Protein AF-A0A257UJK0-F1 (afdb_monomer_lite)

Radius of gyration: 27.76 Å; chains: 1; bounding box: 132×53×50 Å

Foldseek 3Di:
DDDDDDDDPDDPDPDPPQDPLVVLLVQLVVLVVQLVVLVVQLVVLVVPADPPPGDPVSVVSNVVSVVSNVVSVVSSVVSLVVSQVCCLPRPLPDVSNVVSLVVQLVVLLVVLCVQVVVVHQLVVSQVSLVVSVVSCVSSVHDDDPSSVVSNVVSPDPPDPDPPPPPDPDPDPDDDD

Secondary structure (DSSP, 8-state):
----------PPPPPP----HHHHHHHHHHHHHHHHHHHHHHHHHHHHS-GGG--HHHHHHHHHHHHHHHHHHHHHHHHHHHHHHHHHHH-TTSHHHHHHHHHHHHHHHHHHHHHHHTT--HHHHHHHHHHHHHHHHHTT-PPPHHHHHHHHHHTSPPPPP---PPPPPP------

pLDDT: mean 83.78, std 17.1, range [38.19, 98.38]

Structure (mmCIF, N/CA/C/O backbone):
data_AF-A0A257UJK0-F1
#
_entry.id   AF-A0A257UJK0-F1
#
loop_
_atom_site.group_PDB
_atom_site.id
_atom_site.type_symbol
_atom_site.label_atom_id
_atom_site.label_alt_id
_atom_site.label_comp_id
_atom_site.label_asym_id
_atom_site.label_entity_id
_atom_site.label_seq_id
_atom_site.pdbx_PDB_ins_code
_atom_site.Cartn_x
_atom_site.Cartn_y
_atom_site.Cartn_z
_atom_site.occupancy
_atom_site.B_iso_or_equiv
_atom_site.auth_seq_id
_atom_site.auth_comp_id
_atom_site.auth_asym_id
_atom_site.auth_atom_id
_atom_site.pdbx_PDB_model_num
ATOM 1 N N . MET A 1 1 ? -60.371 42.154 16.009 1.00 38.19 1 MET A N 1
ATOM 2 C CA . MET A 1 1 ? -59.051 42.011 16.658 1.00 38.19 1 MET A CA 1
ATOM 3 C C . MET A 1 1 ? -58.408 40.748 16.117 1.00 38.19 1 MET A C 1
ATOM 5 O O . MET A 1 1 ? -58.952 39.675 16.333 1.00 38.19 1 MET A O 1
ATOM 9 N N . LEU A 1 2 ? -57.343 40.895 15.329 1.00 38.19 2 LEU A N 1
ATOM 10 C CA . LEU A 1 2 ? -56.602 39.801 14.705 1.00 38.19 2 LEU A CA 1
ATOM 11 C C . LEU A 1 2 ? -55.355 39.536 15.556 1.00 38.19 2 LEU A C 1
ATOM 13 O O . LEU A 1 2 ? -54.529 40.431 15.708 1.00 38.19 2 LEU A O 1
ATOM 17 N N . VAL A 1 3 ? -55.224 38.326 16.091 1.00 48.12 3 VAL A N 1
ATOM 18 C CA . VAL A 1 3 ? -53.952 37.798 16.592 1.00 48.12 3 VAL A CA 1
ATOM 19 C C . VAL A 1 3 ? -53.890 36.343 16.156 1.00 48.12 3 VAL A C 1
ATOM 21 O O . VAL A 1 3 ? -54.634 35.520 16.678 1.00 48.12 3 VAL A O 1
ATOM 24 N N . LEU A 1 4 ? -53.005 36.020 15.216 1.00 44.62 4 LEU A N 1
ATOM 25 C CA . LEU A 1 4 ? -52.431 34.682 15.146 1.00 44.62 4 LEU A CA 1
ATOM 26 C C . LEU A 1 4 ? -50.980 34.772 14.689 1.00 44.62 4 LEU A C 1
ATOM 28 O O . LEU A 1 4 ? -50.643 35.395 13.684 1.00 44.62 4 LEU A O 1
ATOM 32 N N . ALA A 1 5 ? -50.152 34.200 15.553 1.00 48.34 5 ALA A N 1
ATOM 33 C CA . ALA A 1 5 ? -48.711 34.236 15.571 1.00 48.34 5 ALA A CA 1
ATOM 34 C C . ALA A 1 5 ? -48.079 33.380 14.467 1.00 48.34 5 ALA A C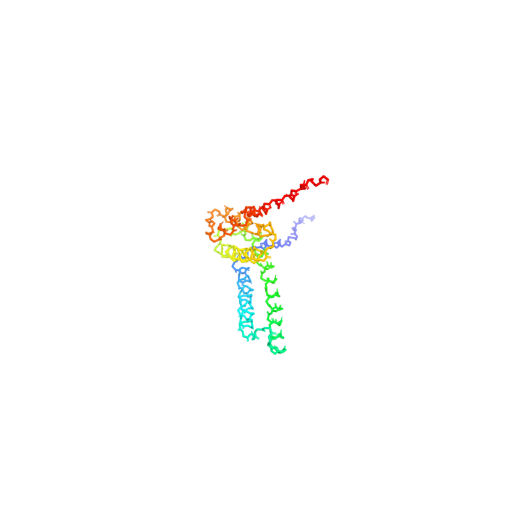 1
ATOM 36 O O . ALA A 1 5 ? -48.679 32.453 13.927 1.00 48.34 5 ALA A O 1
ATOM 37 N N . ALA A 1 6 ? -46.821 33.715 14.201 1.00 56.97 6 ALA A N 1
ATOM 38 C CA . ALA A 1 6 ? -45.865 33.002 13.376 1.00 56.97 6 ALA A CA 1
ATOM 39 C C . ALA A 1 6 ? -45.836 31.479 13.611 1.00 56.97 6 ALA A C 1
ATOM 41 O O . ALA A 1 6 ? -45.825 31.014 14.748 1.00 56.97 6 ALA A O 1
ATOM 42 N N . ALA A 1 7 ? -45.669 30.720 12.526 1.00 48.69 7 ALA A N 1
ATOM 43 C CA . ALA A 1 7 ? -44.978 29.437 12.558 1.00 48.69 7 ALA A CA 1
ATOM 44 C C . ALA A 1 7 ? -43.982 29.401 11.392 1.00 48.69 7 ALA A C 1
ATOM 46 O O . ALA A 1 7 ? -44.339 29.509 10.220 1.00 48.69 7 ALA A O 1
ATOM 47 N N . CYS A 1 8 ? -42.712 29.354 11.773 1.00 50.75 8 CYS A N 1
ATOM 48 C CA . CYS A 1 8 ? -41.532 29.485 10.942 1.00 50.75 8 CYS A CA 1
ATOM 49 C C . CYS A 1 8 ? -41.431 28.383 9.882 1.00 50.75 8 CYS A C 1
ATOM 51 O O . CYS A 1 8 ? -41.602 27.200 10.174 1.00 50.75 8 CYS A O 1
ATOM 53 N N . GLY A 1 9 ? -41.041 28.776 8.669 1.00 46.31 9 GLY A N 1
ATOM 54 C CA . GLY A 1 9 ? -40.544 27.864 7.648 1.00 46.31 9 GLY A CA 1
ATOM 55 C C . GLY A 1 9 ? -39.212 27.252 8.078 1.00 46.31 9 GLY A C 1
ATOM 56 O O . GLY A 1 9 ? -38.149 27.789 7.782 1.00 46.31 9 GLY A O 1
ATOM 57 N N . GLY A 1 10 ? -39.268 26.122 8.777 1.00 45.44 10 GLY A N 1
ATOM 58 C CA . GLY A 1 10 ? -38.120 25.244 8.951 1.00 45.44 10 GLY A CA 1
ATOM 59 C C . GLY A 1 10 ? -37.919 24.442 7.671 1.00 45.44 10 GLY A C 1
ATOM 60 O O . GLY A 1 10 ? -38.625 23.463 7.439 1.00 45.44 10 GLY A O 1
ATOM 61 N N . ARG A 1 11 ? -36.965 24.845 6.822 1.00 54.88 11 ARG A N 1
ATOM 62 C CA . ARG A 1 11 ? -36.395 23.893 5.861 1.00 54.88 11 ARG A CA 1
ATOM 63 C C . ARG A 1 11 ? -35.768 22.763 6.683 1.00 54.88 11 ARG A C 1
ATOM 65 O O . ARG A 1 11 ? -35.015 23.084 7.602 1.00 54.88 11 ARG A O 1
ATOM 72 N N . PRO A 1 12 ? -36.065 21.484 6.396 1.00 57.09 12 PRO A N 1
ATOM 73 C CA . PRO A 1 12 ? -35.389 20.389 7.070 1.00 57.09 12 PRO A CA 1
ATOM 74 C C . PRO A 1 12 ? -33.889 20.543 6.823 1.00 57.09 12 PRO A C 1
ATOM 76 O O . PRO A 1 12 ? -33.440 20.625 5.677 1.00 57.09 12 PRO A O 1
ATOM 79 N N . GLU A 1 13 ? -33.136 20.663 7.910 1.00 54.09 13 GLU A N 1
ATOM 80 C CA . GLU A 1 13 ? -31.682 20.639 7.882 1.00 54.09 13 GLU A CA 1
ATOM 81 C C . GLU A 1 13 ? -31.264 19.316 7.216 1.00 54.09 13 GLU A C 1
ATOM 83 O O . GLU A 1 13 ? -31.776 18.259 7.608 1.00 54.09 13 GLU A O 1
ATOM 88 N N . PRO A 1 14 ? -30.433 19.333 6.154 1.00 56.91 14 PRO A N 1
ATOM 89 C CA . PRO A 1 14 ? -30.007 18.096 5.522 1.00 56.91 14 PRO A CA 1
ATOM 90 C C . PRO A 1 14 ? -29.304 17.250 6.580 1.00 56.91 14 PRO A C 1
ATOM 92 O O . PRO A 1 14 ? -28.371 17.716 7.234 1.00 56.91 14 PRO A O 1
ATOM 95 N N . ALA A 1 15 ? -29.782 16.018 6.771 1.00 57.72 15 ALA A N 1
ATOM 96 C CA . ALA A 1 15 ? -29.177 15.093 7.715 1.00 57.72 15 ALA A CA 1
ATOM 97 C C . ALA A 1 15 ? -27.662 15.019 7.449 1.00 57.72 15 ALA A C 1
ATOM 99 O O . ALA A 1 15 ? -27.262 14.954 6.280 1.00 57.72 15 ALA A O 1
ATOM 100 N N . PRO A 1 16 ? -26.813 15.031 8.492 1.00 57.16 16 PRO A N 1
ATOM 101 C CA . PRO A 1 16 ? -25.375 14.940 8.299 1.00 57.16 16 PRO A CA 1
ATOM 102 C C . PRO A 1 16 ? -25.075 13.670 7.502 1.00 57.16 16 PRO A C 1
ATOM 104 O O . PRO A 1 16 ? -25.519 12.581 7.879 1.00 57.16 16 PRO A O 1
ATOM 107 N N . VAL A 1 17 ? -24.364 13.821 6.380 1.00 63.75 17 VAL A N 1
ATOM 108 C CA . VAL A 1 17 ? -23.955 12.701 5.525 1.00 63.75 17 VAL A CA 1
ATOM 109 C C . VAL A 1 17 ? -23.157 11.734 6.397 1.00 63.75 17 VAL A C 1
ATOM 111 O O . VAL A 1 17 ? -22.026 12.019 6.790 1.00 63.75 17 VAL A O 1
ATOM 114 N N . ARG A 1 18 ? -23.771 10.608 6.769 1.00 78.31 18 ARG A N 1
ATOM 115 C CA . ARG A 1 18 ? -23.092 9.551 7.518 1.00 78.31 18 ARG A CA 1
ATOM 116 C C . ARG A 1 18 ? -22.068 8.906 6.593 1.00 78.31 18 ARG A C 1
ATOM 118 O O . ARG A 1 18 ? -22.402 8.535 5.473 1.00 78.31 18 ARG A O 1
ATOM 125 N N . PHE A 1 19 ? -20.835 8.771 7.072 1.00 90.31 19 PHE A N 1
ATOM 126 C CA . PHE A 1 19 ? -19.794 8.029 6.371 1.00 90.31 19 PHE A CA 1
ATOM 127 C C . PHE A 1 19 ? -20.213 6.561 6.224 1.00 90.31 19 PHE A C 1
ATOM 129 O O . PHE A 1 19 ? -20.292 5.829 7.213 1.00 90.31 19 PHE A O 1
ATOM 136 N N . ASP A 1 20 ? -20.494 6.142 4.991 1.00 94.19 20 ASP A N 1
ATOM 137 C CA . ASP A 1 20 ? -20.772 4.749 4.657 1.00 94.19 20 ASP A CA 1
ATOM 138 C C . ASP A 1 20 ? -19.456 4.031 4.343 1.00 94.19 20 ASP A C 1
ATOM 140 O O . ASP A 1 20 ? -18.971 4.022 3.211 1.00 94.19 20 ASP A O 1
ATOM 144 N N . ALA A 1 21 ? -18.863 3.432 5.378 1.00 93.75 21 ALA A N 1
ATOM 145 C CA . ALA A 1 21 ? -17.587 2.733 5.265 1.00 93.75 21 ALA A CA 1
ATOM 146 C C . ALA A 1 21 ? -17.609 1.621 4.204 1.00 93.75 21 ALA A C 1
ATOM 148 O O . ALA A 1 21 ? -16.599 1.413 3.538 1.00 93.75 21 ALA A O 1
ATOM 149 N N . ALA A 1 22 ? -18.737 0.930 4.016 1.00 95.75 22 ALA A N 1
ATOM 150 C CA . ALA A 1 22 ? -18.834 -0.157 3.049 1.00 95.75 22 ALA A CA 1
ATOM 151 C C . ALA A 1 22 ? -18.866 0.384 1.613 1.00 95.75 22 ALA A C 1
ATOM 153 O O . ALA A 1 22 ? -18.104 -0.075 0.758 1.00 95.75 22 ALA A O 1
ATOM 154 N N . ALA A 1 23 ? -19.696 1.399 1.353 1.00 96.31 23 ALA A N 1
ATOM 155 C CA . ALA A 1 23 ? -19.784 2.018 0.032 1.00 96.31 23 ALA A CA 1
ATOM 156 C C . ALA A 1 23 ? -18.482 2.731 -0.368 1.00 96.31 23 ALA A C 1
ATOM 158 O O . ALA A 1 23 ? -18.051 2.642 -1.520 1.00 96.31 23 ALA A O 1
ATOM 159 N N . GLU A 1 24 ? -17.823 3.414 0.572 1.00 97.44 24 GLU A N 1
ATOM 160 C CA . GLU A 1 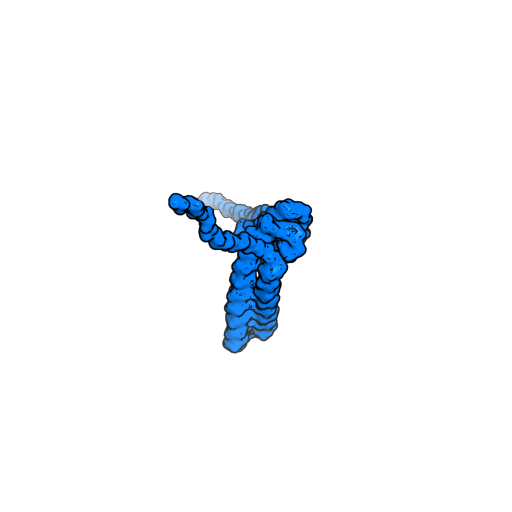24 ? -16.542 4.072 0.306 1.00 97.44 24 GLU A CA 1
ATOM 161 C C . GLU A 1 24 ? -15.407 3.055 0.120 1.00 97.44 24 GLU A C 1
ATOM 163 O O . GLU A 1 24 ? -14.587 3.206 -0.789 1.00 97.44 24 GLU A O 1
ATOM 168 N N . PHE A 1 25 ? -15.387 1.968 0.895 1.00 98.06 25 PHE A N 1
ATOM 169 C CA . PHE A 1 25 ? -14.389 0.914 0.722 1.00 98.06 25 PHE A CA 1
ATOM 170 C C . PHE A 1 25 ? -14.559 0.147 -0.591 1.00 98.06 25 PHE A C 1
ATOM 172 O O . PHE A 1 25 ? -13.566 -0.204 -1.222 1.00 98.06 25 PHE A O 1
ATOM 179 N N . ALA A 1 26 ? -15.787 -0.040 -1.083 1.00 98.31 26 ALA A N 1
ATOM 180 C CA . ALA A 1 26 ? -16.010 -0.634 -2.401 1.00 98.31 26 ALA A CA 1
ATOM 181 C C . ALA A 1 26 ? -15.293 0.150 -3.522 1.00 98.31 26 ALA A C 1
ATOM 183 O O . ALA A 1 26 ? -14.799 -0.447 -4.482 1.00 98.31 26 ALA A O 1
ATOM 184 N N . LYS A 1 27 ? -15.161 1.479 -3.384 1.00 98.06 27 LYS A N 1
ATOM 185 C CA . LYS A 1 27 ? -14.375 2.308 -4.315 1.00 98.06 27 LYS A CA 1
ATOM 186 C C . LYS A 1 27 ? -12.882 2.016 -4.197 1.00 98.06 27 LYS A C 1
ATOM 188 O O . LYS A 1 27 ? -12.229 1.896 -5.232 1.00 98.06 27 LYS A O 1
ATOM 193 N N . VAL A 1 28 ? -12.366 1.876 -2.970 1.00 98.38 28 VAL A N 1
ATOM 194 C CA . VAL A 1 28 ? -10.975 1.467 -2.698 1.00 98.38 28 VAL A CA 1
ATOM 195 C C . VAL A 1 28 ? -10.698 0.109 -3.338 1.00 98.38 28 VAL A C 1
ATOM 197 O O . VAL A 1 28 ? -9.788 -0.007 -4.150 1.00 98.38 28 VAL A O 1
ATOM 200 N N . ALA A 1 29 ? -11.531 -0.895 -3.062 1.00 98.19 29 ALA A N 1
ATOM 201 C CA . ALA A 1 29 ? -11.377 -2.238 -3.612 1.00 98.19 29 ALA A CA 1
ATOM 202 C C . ALA A 1 29 ? -11.380 -2.238 -5.152 1.00 98.19 29 ALA A C 1
ATOM 204 O O . ALA A 1 29 ? -10.544 -2.888 -5.782 1.00 98.19 29 ALA A O 1
ATOM 205 N N . ALA A 1 30 ? -12.273 -1.460 -5.773 1.00 98.25 30 ALA A N 1
ATOM 206 C CA . ALA A 1 30 ? -12.354 -1.363 -7.227 1.00 98.25 30 ALA A CA 1
ATOM 207 C C . ALA A 1 30 ? -11.105 -0.726 -7.859 1.00 98.25 30 ALA A C 1
ATOM 209 O O . ALA A 1 30 ? -10.633 -1.206 -8.893 1.00 98.25 30 ALA A O 1
ATOM 210 N N . VAL A 1 31 ? -10.559 0.350 -7.277 1.00 97.69 31 VAL A N 1
ATOM 211 C CA . VAL A 1 31 ? -9.319 0.950 -7.803 1.00 97.69 31 VAL A CA 1
ATOM 212 C C . VAL A 1 31 ? -8.099 0.085 -7.508 1.00 97.69 31 VAL A C 1
ATOM 214 O O . VAL A 1 31 ? -7.243 -0.042 -8.381 1.00 97.69 31 VAL A O 1
ATOM 217 N N . HIS A 1 32 ? -8.072 -0.589 -6.359 1.00 97.94 32 HIS A N 1
ATOM 218 C CA . HIS A 1 32 ? -6.985 -1.484 -5.987 1.00 97.94 32 HIS A CA 1
ATOM 219 C C . HIS A 1 32 ? -6.894 -2.688 -6.928 1.00 97.94 32 HIS A C 1
ATOM 221 O O . HIS A 1 32 ? -5.815 -3.038 -7.401 1.00 97.94 32 HIS A O 1
ATOM 227 N N . ALA A 1 33 ? -8.036 -3.272 -7.305 1.00 97.81 33 ALA A N 1
ATOM 228 C CA . ALA A 1 33 ? -8.085 -4.340 -8.301 1.00 97.81 33 ALA A CA 1
ATOM 229 C C . ALA A 1 33 ? -7.555 -3.887 -9.677 1.00 97.81 33 ALA A C 1
ATOM 231 O O . ALA A 1 33 ? -6.867 -4.642 -10.367 1.00 97.81 33 ALA A O 1
ATOM 232 N N . ARG A 1 34 ? -7.837 -2.638 -10.081 1.00 97.50 34 ARG A N 1
ATOM 233 C CA . ARG A 1 34 ? -7.296 -2.062 -11.327 1.00 97.50 34 ARG A CA 1
ATOM 234 C C . ARG A 1 34 ? -5.788 -1.857 -11.244 1.00 97.50 34 ARG A C 1
ATOM 236 O O . ARG A 1 34 ? -5.094 -2.188 -12.201 1.00 97.50 34 ARG A O 1
ATOM 243 N N . PHE A 1 35 ? -5.294 -1.356 -10.114 1.00 97.12 35 PHE A N 1
ATOM 244 C CA . PHE A 1 35 ? -3.864 -1.238 -9.845 1.00 97.12 35 PHE A CA 1
ATOM 245 C C . PHE A 1 35 ? -3.163 -2.601 -9.912 1.00 97.12 35 PHE A C 1
ATOM 247 O O . PHE A 1 35 ? -2.201 -2.744 -10.665 1.00 97.12 35 PHE A O 1
ATOM 254 N N . ALA A 1 36 ? -3.687 -3.621 -9.226 1.00 95.75 36 ALA A N 1
ATOM 255 C CA . ALA A 1 36 ? -3.137 -4.975 -9.270 1.00 95.75 36 ALA A CA 1
ATOM 256 C C . ALA A 1 36 ? -3.091 -5.525 -10.707 1.00 95.75 36 ALA A C 1
ATOM 258 O O . ALA A 1 36 ? -2.059 -6.018 -11.153 1.00 95.75 36 ALA A O 1
ATOM 259 N N . SER A 1 37 ? -4.168 -5.346 -11.482 1.00 97.19 37 SER A N 1
ATOM 260 C CA . SER A 1 37 ? -4.192 -5.758 -12.891 1.00 97.19 37 SER A CA 1
ATOM 261 C C . SER A 1 37 ? -3.151 -5.023 -13.743 1.00 97.19 37 SER A C 1
ATOM 263 O O . SER A 1 37 ? -2.525 -5.637 -14.609 1.00 97.19 37 SER A O 1
ATOM 265 N N . ALA A 1 38 ? -2.952 -3.721 -13.516 1.00 95.88 38 ALA A N 1
ATOM 266 C CA . ALA A 1 38 ? -1.953 -2.928 -14.228 1.00 95.88 38 ALA A CA 1
ATOM 267 C C . ALA A 1 38 ? -0.520 -3.355 -13.870 1.00 95.88 38 ALA A C 1
ATOM 269 O O . ALA A 1 38 ? 0.312 -3.483 -14.768 1.00 95.88 38 ALA A O 1
ATOM 270 N N . ARG A 1 39 ? -0.253 -3.663 -12.594 1.00 94.88 39 ARG A N 1
ATOM 271 C CA . ARG A 1 39 ? 1.024 -4.234 -12.141 1.00 94.88 39 ARG A CA 1
ATOM 272 C C . ARG A 1 39 ? 1.314 -5.558 -12.838 1.00 94.88 39 ARG A C 1
ATOM 274 O O . ARG A 1 39 ? 2.359 -5.691 -13.463 1.00 94.88 39 ARG A O 1
ATOM 281 N N . ASP A 1 40 ? 0.367 -6.491 -12.821 1.00 95.25 40 ASP A N 1
ATOM 282 C CA . ASP A 1 40 ? 0.559 -7.802 -13.446 1.00 95.25 40 ASP A CA 1
ATOM 283 C C . ASP A 1 40 ? 0.770 -7.681 -14.971 1.00 95.25 40 ASP A C 1
ATOM 285 O O . ASP A 1 40 ? 1.472 -8.484 -15.585 1.00 95.25 40 ASP A O 1
ATOM 289 N N . ARG A 1 41 ? 0.161 -6.676 -15.622 1.00 94.38 41 ARG A N 1
ATOM 290 C CA . ARG A 1 41 ? 0.415 -6.371 -17.043 1.00 94.38 41 ARG A CA 1
ATOM 291 C C . ARG A 1 41 ? 1.830 -5.851 -17.268 1.00 94.38 41 ARG A C 1
ATOM 293 O O . ARG A 1 41 ? 2.466 -6.298 -18.218 1.00 94.38 41 ARG A O 1
ATOM 300 N N . LEU A 1 42 ? 2.310 -4.947 -16.417 1.00 93.94 42 LEU A N 1
ATOM 301 C CA . LEU A 1 42 ? 3.673 -4.427 -16.494 1.00 93.94 42 LEU A CA 1
ATOM 302 C C . LEU A 1 42 ? 4.706 -5.535 -16.273 1.00 93.94 42 LEU A C 1
ATOM 304 O O . LEU A 1 42 ? 5.618 -5.671 -17.082 1.00 93.94 42 LEU A O 1
ATOM 308 N N . GLU A 1 43 ? 4.527 -6.367 -15.247 1.00 91.81 43 GLU A N 1
ATOM 309 C CA . GLU A 1 43 ? 5.409 -7.509 -14.972 1.00 91.81 43 GLU A CA 1
ATOM 310 C C . GLU A 1 43 ? 5.453 -8.480 -16.158 1.00 91.81 43 GLU A C 1
ATOM 312 O O . GLU A 1 43 ? 6.533 -8.877 -16.600 1.00 91.81 43 GLU A O 1
ATOM 317 N N . ARG A 1 44 ? 4.293 -8.805 -16.749 1.00 91.38 44 ARG A N 1
ATOM 318 C CA . ARG A 1 44 ? 4.242 -9.632 -17.963 1.00 91.38 44 ARG A CA 1
ATOM 319 C C . ARG A 1 44 ? 4.976 -8.978 -19.132 1.00 91.38 44 ARG A C 1
ATOM 321 O O . ARG A 1 44 ? 5.798 -9.647 -19.750 1.00 91.38 44 ARG A O 1
ATOM 328 N N . ALA A 1 45 ? 4.732 -7.696 -19.405 1.00 90.50 45 ALA A N 1
ATOM 329 C CA . ALA A 1 45 ? 5.407 -6.975 -20.484 1.00 90.50 45 ALA A CA 1
ATOM 330 C C . ALA A 1 45 ? 6.934 -6.955 -20.290 1.00 90.50 45 ALA A C 1
ATOM 332 O O . ALA A 1 45 ? 7.679 -7.198 -21.234 1.00 90.50 45 ALA A O 1
ATOM 333 N N . GLN A 1 46 ? 7.405 -6.742 -19.058 1.00 88.69 46 GLN A N 1
ATOM 334 C CA . GLN A 1 46 ? 8.830 -6.769 -18.718 1.00 88.69 46 GLN A CA 1
ATOM 335 C C . GLN A 1 46 ? 9.440 -8.168 -18.859 1.00 88.69 46 GLN A C 1
ATOM 337 O O . GLN A 1 46 ? 10.549 -8.293 -19.367 1.00 88.69 46 GLN A O 1
ATOM 342 N N . SER A 1 47 ? 8.720 -9.220 -18.455 1.00 87.12 47 SER A N 1
ATOM 343 C CA . SER A 1 47 ? 9.191 -10.609 -18.574 1.00 87.12 47 SER A CA 1
ATOM 344 C C . SER A 1 47 ? 9.270 -11.109 -20.021 1.00 87.12 47 SER A C 1
ATOM 346 O O . SER A 1 47 ? 10.060 -11.998 -20.325 1.00 87.12 47 SER A O 1
ATOM 348 N N . GLN A 1 48 ? 8.444 -10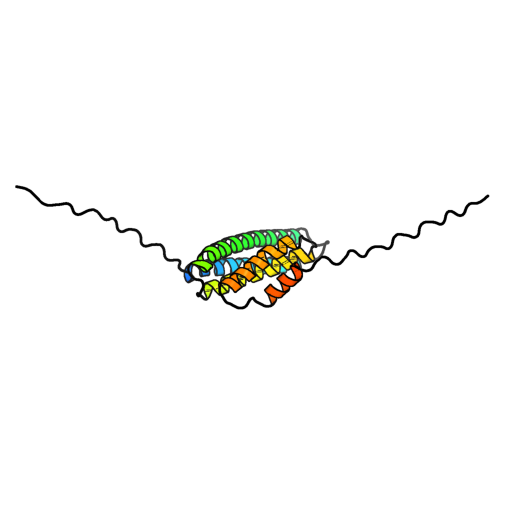.545 -20.907 1.00 84.94 48 GLN A N 1
ATOM 349 C CA . GLN A 1 48 ? 8.372 -10.917 -22.320 1.00 84.94 48 GLN A CA 1
ATOM 350 C C . GLN A 1 48 ? 9.327 -10.095 -23.192 1.00 84.94 48 GLN A C 1
ATOM 352 O O . GLN A 1 48 ? 9.608 -10.508 -24.313 1.00 84.94 48 GLN A O 1
ATOM 357 N N . ALA A 1 49 ? 9.847 -8.968 -22.693 1.00 79.06 49 ALA A N 1
ATOM 358 C CA . ALA A 1 49 ? 10.798 -8.135 -23.417 1.00 79.06 49 ALA A CA 1
ATOM 359 C C . ALA A 1 49 ? 12.181 -8.824 -23.484 1.00 79.06 49 ALA A C 1
ATOM 361 O O . ALA A 1 49 ? 12.816 -9.033 -22.444 1.00 79.06 49 ALA A O 1
ATOM 362 N N . PRO A 1 50 ? 12.691 -9.176 -24.680 1.00 63.53 50 PRO A N 1
ATOM 363 C CA . PRO A 1 50 ? 13.950 -9.900 -24.806 1.00 63.53 50 PRO A CA 1
ATOM 364 C C . PRO A 1 50 ? 15.150 -8.962 -24.608 1.00 63.53 50 PRO A C 1
ATOM 366 O O . PRO A 1 50 ? 15.730 -8.468 -25.568 1.00 63.53 50 PRO A O 1
ATOM 369 N N . GLY A 1 51 ? 15.547 -8.730 -23.352 1.00 63.47 51 GLY A N 1
ATOM 370 C CA . GLY A 1 51 ? 16.797 -8.053 -22.983 1.00 63.47 51 GLY A CA 1
ATOM 371 C C . GLY A 1 51 ? 17.047 -6.689 -23.664 1.00 63.47 51 GLY A C 1
ATOM 372 O O . GLY A 1 51 ? 16.149 -6.086 -24.248 1.00 63.47 51 GLY A O 1
ATOM 373 N N . PRO A 1 52 ? 18.285 -6.165 -23.617 1.00 57.28 52 PRO A N 1
ATOM 374 C CA . PRO A 1 52 ? 18.639 -4.885 -24.244 1.00 57.28 52 PRO A CA 1
ATOM 375 C C . PRO A 1 52 ? 18.671 -4.925 -25.788 1.00 57.28 52 PRO A C 1
ATOM 377 O O . PRO A 1 52 ? 18.968 -3.911 -26.413 1.00 57.28 52 PRO A O 1
ATOM 380 N N . SER A 1 53 ? 18.385 -6.076 -26.407 1.00 57.44 53 SER A N 1
ATOM 381 C CA . SER A 1 53 ? 18.410 -6.298 -27.864 1.00 57.44 53 SER A CA 1
ATOM 382 C C . SER A 1 53 ? 17.013 -6.410 -28.489 1.00 57.44 53 SER A C 1
ATOM 384 O O . SER A 1 53 ? 16.908 -6.725 -29.674 1.00 57.44 53 SER A O 1
ATOM 386 N N . GLY A 1 54 ? 15.952 -6.224 -27.696 1.00 60.81 54 GLY A N 1
ATOM 387 C CA . GLY A 1 54 ? 14.576 -6.453 -28.129 1.00 60.81 54 GLY A CA 1
ATOM 388 C C . GLY A 1 54 ? 14.082 -5.498 -29.210 1.00 60.81 54 GLY A C 1
ATOM 389 O O . GLY A 1 54 ? 14.665 -4.443 -29.471 1.00 60.81 54 GLY A O 1
ATOM 390 N N . SER A 1 55 ? 12.993 -5.892 -29.871 1.00 66.56 55 SER A N 1
ATOM 391 C CA . SER A 1 55 ? 12.435 -5.112 -30.970 1.00 66.56 55 SER A CA 1
ATOM 392 C C . SER A 1 55 ? 11.860 -3.779 -30.455 1.00 66.56 55 SER A C 1
ATOM 394 O O . SER A 1 55 ? 11.405 -3.694 -29.310 1.00 66.56 55 SER A O 1
ATOM 396 N N . PRO A 1 56 ? 11.803 -2.719 -31.284 1.00 66.69 56 PRO A N 1
ATOM 397 C CA . PRO A 1 56 ? 11.159 -1.459 -30.902 1.00 66.69 56 PRO A CA 1
ATOM 398 C C . PRO A 1 56 ? 9.695 -1.615 -30.444 1.00 66.69 56 PRO A C 1
ATOM 400 O O . PRO A 1 56 ? 9.211 -0.793 -29.663 1.00 66.69 56 PRO A O 1
ATOM 403 N N . GLY A 1 57 ? 9.002 -2.666 -30.908 1.00 70.69 57 GLY A N 1
ATOM 404 C CA . GLY A 1 57 ? 7.645 -3.013 -30.481 1.00 70.69 57 GLY A CA 1
ATOM 405 C C . GLY A 1 57 ? 7.576 -3.455 -29.017 1.00 70.69 57 GLY A C 1
ATOM 406 O O . GLY A 1 57 ? 6.692 -3.010 -28.288 1.00 70.69 57 GLY A O 1
ATOM 407 N N . ASP A 1 58 ? 8.562 -4.219 -28.547 1.00 78.06 58 ASP A N 1
ATOM 408 C CA . ASP A 1 58 ? 8.625 -4.694 -27.157 1.00 78.06 58 ASP A CA 1
ATOM 409 C C . ASP A 1 58 ? 8.850 -3.526 -26.185 1.00 78.06 58 ASP A C 1
ATOM 411 O O . ASP A 1 58 ? 8.195 -3.414 -25.147 1.00 78.06 58 ASP A O 1
ATOM 415 N N . ALA A 1 59 ? 9.709 -2.576 -26.568 1.00 82.75 59 ALA A N 1
ATOM 416 C CA . ALA A 1 59 ? 9.923 -1.348 -25.804 1.00 82.75 59 ALA A CA 1
ATOM 417 C C . ALA A 1 59 ? 8.667 -0.457 -25.754 1.00 82.75 59 ALA A C 1
ATOM 419 O O . ALA A 1 59 ? 8.422 0.214 -24.750 1.00 82.75 59 ALA A O 1
ATOM 420 N N . ALA A 1 60 ? 7.859 -0.429 -26.820 1.00 86.69 60 ALA A N 1
ATOM 421 C CA . ALA A 1 60 ? 6.598 0.310 -26.830 1.00 86.69 60 ALA A CA 1
ATOM 422 C C . ALA A 1 60 ? 5.567 -0.302 -25.868 1.00 86.69 60 ALA A C 1
ATOM 424 O O . ALA A 1 60 ? 4.977 0.442 -25.085 1.00 86.69 60 ALA A O 1
ATOM 425 N N . LEU A 1 61 ? 5.428 -1.632 -25.857 1.00 88.00 61 LEU A N 1
ATOM 426 C CA . LEU A 1 61 ? 4.521 -2.347 -24.952 1.00 88.00 61 LEU A CA 1
ATOM 427 C C . LEU A 1 61 ? 4.891 -2.149 -23.478 1.00 88.00 61 LEU A C 1
ATOM 429 O O . LEU A 1 61 ? 4.018 -1.884 -22.652 1.00 88.00 61 LEU A O 1
ATOM 433 N N . VAL A 1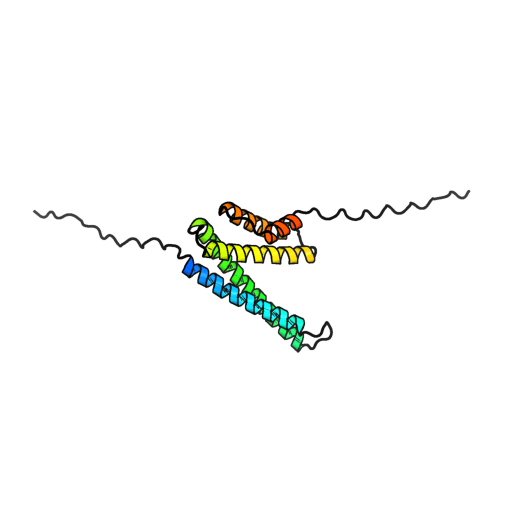 62 ? 6.184 -2.217 -23.138 1.00 90.94 62 VAL A N 1
ATOM 434 C CA . VAL A 1 62 ? 6.646 -1.959 -21.763 1.00 90.94 62 VAL A CA 1
ATOM 435 C C . VAL A 1 62 ? 6.340 -0.520 -21.341 1.00 90.94 62 VAL A C 1
ATOM 437 O O . VAL A 1 62 ? 5.876 -0.303 -20.223 1.00 90.94 62 VAL A O 1
ATOM 440 N N . ARG A 1 63 ? 6.548 0.468 -22.224 1.00 91.69 63 ARG A N 1
ATOM 441 C CA . ARG A 1 63 ? 6.228 1.877 -21.928 1.00 91.69 63 ARG A CA 1
ATOM 442 C C . ARG A 1 63 ? 4.733 2.106 -21.727 1.00 91.69 63 ARG A C 1
ATOM 444 O O . ARG A 1 63 ? 4.359 2.822 -20.804 1.00 91.69 63 ARG A O 1
ATOM 451 N N . GLU A 1 64 ? 3.887 1.506 -22.559 1.00 93.44 64 GLU A N 1
ATOM 452 C CA . GLU A 1 64 ? 2.432 1.610 -22.414 1.00 93.44 64 GLU A CA 1
ATOM 453 C C . GLU A 1 64 ? 1.958 0.974 -21.100 1.00 93.44 64 GLU A C 1
ATOM 455 O O . 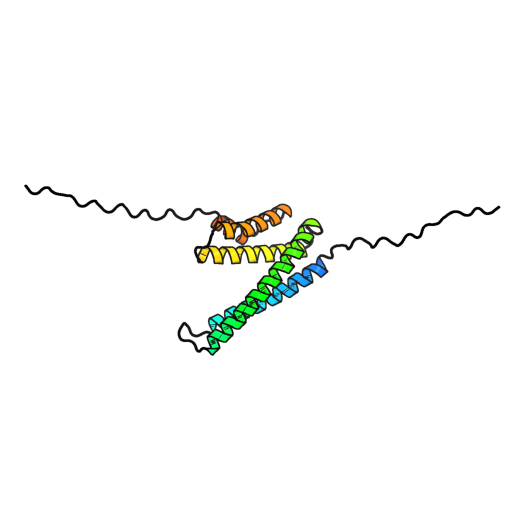GLU A 1 64 ? 1.205 1.590 -20.343 1.00 93.44 64 GLU A O 1
ATOM 460 N N . ALA A 1 65 ? 2.456 -0.225 -20.780 1.00 94.00 65 ALA A N 1
ATOM 461 C CA . ALA A 1 65 ? 2.137 -0.899 -19.527 1.00 94.00 65 ALA A CA 1
ATOM 462 C C . ALA A 1 65 ? 2.629 -0.107 -18.303 1.00 94.00 65 ALA A C 1
ATOM 464 O O . ALA A 1 65 ? 1.922 -0.047 -17.298 1.00 94.00 65 ALA A O 1
ATOM 465 N N . ALA A 1 66 ? 3.796 0.539 -18.396 1.00 94.19 66 ALA A N 1
ATOM 466 C CA . ALA A 1 66 ? 4.328 1.394 -17.337 1.00 94.19 66 ALA A CA 1
ATOM 467 C C . ALA A 1 66 ? 3.454 2.638 -17.121 1.00 94.19 66 ALA A C 1
ATOM 469 O O . ALA A 1 66 ? 3.072 2.925 -15.992 1.00 94.19 66 ALA A O 1
ATOM 470 N N . ALA A 1 67 ? 3.040 3.317 -18.194 1.00 95.31 67 ALA A N 1
ATOM 471 C CA . ALA A 1 67 ? 2.146 4.470 -18.091 1.00 95.31 67 ALA A CA 1
ATOM 472 C C . ALA A 1 67 ? 0.777 4.093 -17.491 1.00 95.31 67 ALA A C 1
ATOM 474 O O . ALA A 1 67 ? 0.230 4.822 -16.660 1.00 95.31 67 ALA A O 1
ATOM 475 N N . ALA A 1 68 ? 0.228 2.935 -17.876 1.00 96.38 68 ALA A N 1
ATOM 476 C CA . ALA A 1 68 ? -1.013 2.417 -17.306 1.00 96.38 68 ALA A CA 1
ATOM 477 C C . ALA A 1 68 ? -0.863 2.053 -15.818 1.00 96.38 68 ALA A C 1
ATOM 479 O O . ALA A 1 68 ? -1.771 2.320 -15.026 1.00 96.38 68 ALA A O 1
ATOM 480 N N . TYR A 1 69 ? 0.277 1.469 -15.438 1.00 96.25 69 TYR A N 1
ATOM 481 C CA . TYR A 1 69 ? 0.629 1.194 -14.048 1.00 96.25 69 TYR A CA 1
ATOM 482 C C . TYR A 1 69 ? 0.698 2.481 -13.222 1.00 96.25 69 TYR A C 1
ATOM 484 O O . TYR A 1 69 ? 0.013 2.569 -12.204 1.00 96.25 69 TYR A O 1
ATOM 492 N N . ASP A 1 70 ? 1.432 3.496 -13.683 1.00 95.12 70 ASP A N 1
ATOM 493 C CA . ASP A 1 70 ? 1.605 4.762 -12.960 1.00 95.12 70 ASP A CA 1
ATOM 494 C C . ASP A 1 70 ? 0.264 5.476 -12.742 1.00 95.12 70 ASP A C 1
ATOM 496 O O . ASP A 1 70 ? -0.045 5.927 -11.636 1.00 95.12 70 ASP A O 1
ATOM 500 N N . ALA A 1 71 ? -0.584 5.518 -13.775 1.00 97.06 71 ALA A N 1
ATOM 501 C CA . ALA A 1 71 ? -1.920 6.100 -13.679 1.00 97.06 71 ALA A CA 1
ATOM 502 C C . ALA A 1 71 ? -2.817 5.343 -12.682 1.00 97.06 71 ALA A C 1
ATOM 504 O O . ALA A 1 71 ? -3.537 5.961 -11.890 1.00 97.06 71 ALA A O 1
ATOM 505 N N . ALA A 1 72 ? -2.779 4.006 -12.701 1.00 96.75 72 ALA A N 1
ATOM 506 C CA . ALA A 1 72 ? -3.562 3.184 -11.786 1.00 96.75 72 ALA A CA 1
ATOM 507 C C . ALA A 1 72 ? -3.060 3.300 -10.339 1.00 96.75 72 ALA A C 1
ATOM 509 O O . ALA A 1 72 ? -3.877 3.430 -9.429 1.00 96.75 72 ALA A O 1
ATOM 510 N N . PHE A 1 73 ? -1.740 3.325 -10.137 1.00 95.00 73 PHE A N 1
ATOM 511 C CA . PHE A 1 73 ? -1.110 3.523 -8.835 1.00 95.00 73 PHE A CA 1
ATOM 512 C C . PHE A 1 73 ? -1.481 4.883 -8.238 1.00 95.00 73 PHE A C 1
ATOM 514 O O . PHE A 1 73 ? -1.984 4.944 -7.118 1.00 95.00 73 PHE A O 1
ATOM 521 N N . ALA A 1 74 ? -1.336 5.973 -8.998 1.00 95.38 74 ALA A N 1
ATOM 522 C CA . ALA A 1 74 ? -1.711 7.306 -8.529 1.00 95.38 74 ALA A CA 1
ATOM 523 C C . ALA A 1 74 ? -3.189 7.365 -8.106 1.00 95.38 74 ALA A C 1
ATOM 525 O O . ALA A 1 74 ? -3.531 7.937 -7.068 1.00 95.38 74 ALA A O 1
ATOM 526 N N . ARG A 1 75 ? -4.082 6.733 -8.882 1.00 97.56 75 ARG A N 1
ATOM 527 C CA . ARG A 1 75 ? -5.509 6.688 -8.551 1.00 97.56 75 ARG A CA 1
ATOM 528 C C . ARG A 1 75 ? -5.802 5.858 -7.301 1.00 97.56 75 ARG A C 1
ATOM 530 O O . ARG A 1 75 ? -6.618 6.297 -6.490 1.00 97.56 75 ARG A O 1
ATOM 537 N N . ASP A 1 76 ? -5.174 4.693 -7.163 1.00 97.19 76 ASP A N 1
ATOM 538 C CA . ASP A 1 76 ? -5.278 3.833 -5.981 1.00 97.19 76 ASP A CA 1
ATOM 539 C C . ASP A 1 76 ? -4.879 4.600 -4.715 1.00 97.19 76 ASP A C 1
ATOM 541 O O . ASP A 1 76 ? -5.685 4.710 -3.791 1.00 97.19 76 ASP A O 1
ATOM 545 N N . GLN A 1 77 ? -3.717 5.260 -4.726 1.00 95.19 77 GLN A N 1
ATOM 546 C CA . GLN A 1 77 ? -3.218 6.018 -3.577 1.00 95.19 77 GLN A CA 1
ATOM 547 C C . GLN A 1 77 ? -4.134 7.186 -3.189 1.00 95.19 77 GLN A C 1
ATOM 549 O O . GLN A 1 77 ? -4.415 7.378 -2.006 1.00 95.19 77 GLN A O 1
ATOM 554 N N . ILE A 1 78 ? -4.665 7.936 -4.164 1.00 97.31 78 ILE A N 1
ATOM 555 C CA . ILE A 1 78 ? -5.601 9.045 -3.901 1.00 97.31 78 ILE A CA 1
ATOM 556 C C . ILE A 1 78 ? -6.868 8.546 -3.196 1.00 97.31 78 ILE A C 1
ATOM 558 O O . ILE A 1 78 ? -7.312 9.139 -2.212 1.00 97.31 78 ILE A O 1
ATOM 562 N N . VAL A 1 79 ? -7.474 7.473 -3.708 1.00 97.94 79 VAL A N 1
ATOM 563 C CA . VAL A 1 79 ? -8.741 6.955 -3.171 1.00 97.94 79 VAL A CA 1
ATOM 564 C C . VAL A 1 79 ? -8.522 6.273 -1.823 1.00 97.94 79 VAL A C 1
ATOM 566 O O . VAL A 1 79 ? -9.318 6.480 -0.907 1.00 97.94 79 VAL A O 1
ATOM 569 N N . LEU A 1 80 ? -7.430 5.521 -1.671 1.00 97.94 80 LEU A N 1
ATOM 570 C CA . LEU A 1 80 ? -7.065 4.878 -0.414 1.00 97.94 80 LEU A CA 1
ATOM 571 C C . LEU A 1 80 ? -6.801 5.907 0.693 1.00 97.94 80 LEU A C 1
ATOM 573 O O . LEU A 1 80 ? -7.335 5.774 1.795 1.00 97.94 80 LEU A O 1
ATOM 577 N N . ALA A 1 81 ? -6.039 6.963 0.397 1.00 95.50 81 ALA A N 1
ATOM 578 C CA . ALA A 1 81 ? -5.775 8.039 1.350 1.00 95.50 81 ALA A CA 1
ATOM 579 C C . ALA A 1 81 ? -7.064 8.777 1.744 1.00 95.50 81 ALA A C 1
ATOM 581 O O . ALA A 1 81 ? -7.303 9.019 2.928 1.00 95.50 81 ALA A O 1
ATOM 582 N N . ALA A 1 82 ? -7.928 9.091 0.771 1.00 96.75 82 ALA A N 1
ATOM 583 C CA . ALA A 1 82 ? -9.216 9.731 1.035 1.00 96.75 82 ALA A CA 1
ATOM 584 C C . ALA A 1 82 ? -10.101 8.882 1.962 1.00 96.75 82 ALA A C 1
ATOM 586 O O . ALA A 1 82 ? -10.688 9.415 2.905 1.00 96.75 82 ALA A O 1
ATOM 587 N N . PHE A 1 83 ? -10.148 7.566 1.733 1.00 97.88 83 PHE A N 1
ATOM 588 C CA . PHE A 1 83 ? -10.865 6.637 2.598 1.00 97.88 83 PHE A CA 1
ATOM 589 C C . PHE A 1 83 ? -10.276 6.609 4.013 1.00 97.88 83 PHE A C 1
ATOM 591 O O . PHE A 1 83 ? -11.007 6.828 4.977 1.00 97.88 83 PHE A O 1
ATOM 598 N N . LEU A 1 84 ? -8.964 6.387 4.158 1.00 96.94 84 LEU A N 1
ATOM 599 C CA . LEU A 1 84 ? -8.319 6.246 5.469 1.00 96.94 84 LEU A CA 1
ATOM 600 C C . LEU A 1 84 ? -8.406 7.520 6.318 1.00 96.94 84 LEU A C 1
ATOM 602 O O . LEU A 1 84 ? -8.616 7.421 7.527 1.00 96.94 84 LEU A O 1
ATOM 606 N N . ASN A 1 85 ? -8.345 8.703 5.697 1.00 95.38 85 ASN A N 1
ATOM 607 C CA . ASN A 1 85 ? -8.529 9.984 6.387 1.00 95.38 85 ASN A CA 1
ATOM 608 C C . ASN A 1 85 ? -9.885 10.083 7.109 1.00 95.38 85 ASN A C 1
ATOM 610 O O . ASN A 1 85 ? -9.985 10.694 8.175 1.00 95.38 85 ASN A O 1
ATOM 614 N N . GLN A 1 86 ? -10.929 9.469 6.549 1.00 95.56 86 GLN A N 1
ATOM 615 C CA . GLN A 1 86 ? -12.261 9.436 7.153 1.00 95.56 86 GLN A CA 1
ATOM 616 C C . GLN A 1 86 ? -12.435 8.214 8.059 1.00 95.56 86 GLN A C 1
ATOM 618 O O . GLN A 1 86 ? -12.835 8.345 9.216 1.00 95.56 86 GLN A O 1
ATOM 623 N N . ALA A 1 87 ? -12.095 7.027 7.558 1.00 95.81 87 ALA A N 1
ATOM 624 C CA . ALA A 1 87 ? -12.376 5.745 8.191 1.00 95.81 87 ALA A CA 1
ATOM 625 C C . ALA A 1 87 ? -11.684 5.576 9.550 1.00 95.81 87 ALA A C 1
ATOM 627 O O . ALA A 1 87 ? -12.301 5.066 10.486 1.00 95.81 87 ALA A O 1
ATOM 628 N N . LEU A 1 88 ? -10.443 6.058 9.692 1.00 95.00 88 LEU A N 1
ATOM 629 C CA . LEU A 1 88 ? -9.702 5.986 10.958 1.00 95.00 88 LEU A CA 1
ATOM 630 C C . LEU A 1 88 ? -10.368 6.790 12.086 1.00 95.00 88 LEU A C 1
ATOM 632 O O . LEU A 1 88 ? -10.219 6.433 13.251 1.00 95.00 88 LEU A O 1
ATOM 636 N N . ASN A 1 89 ? -11.133 7.832 11.750 1.00 93.81 89 ASN A N 1
ATOM 637 C CA . ASN A 1 89 ? -11.816 8.688 12.721 1.00 93.81 89 ASN A CA 1
ATOM 638 C C . ASN A 1 89 ? -13.285 8.289 12.913 1.00 93.81 89 ASN A C 1
ATOM 640 O O . ASN A 1 89 ? -13.774 8.195 14.036 1.00 93.81 89 ASN A O 1
ATOM 644 N N . LEU A 1 90 ? -13.996 8.052 11.810 1.00 94.75 90 LEU A N 1
ATOM 645 C CA . LEU A 1 90 ? -15.450 7.879 11.800 1.00 94.75 90 LEU A CA 1
ATOM 646 C C . LEU A 1 90 ? -15.880 6.416 11.945 1.00 94.75 90 LEU A C 1
ATOM 648 O O . LEU A 1 90 ? -16.993 6.139 12.387 1.00 94.75 90 LEU A O 1
ATOM 652 N N . ALA A 1 91 ? -15.011 5.473 11.577 1.00 94.56 91 ALA A N 1
ATOM 653 C CA . ALA A 1 91 ? -15.326 4.050 11.535 1.00 94.56 91 ALA A CA 1
ATOM 654 C C . ALA A 1 91 ? -14.138 3.138 11.934 1.00 94.56 91 ALA A C 1
ATOM 656 O O . ALA A 1 91 ? -13.911 2.113 11.286 1.00 94.56 91 ALA A O 1
ATOM 657 N N . PRO A 1 92 ? -13.385 3.420 13.017 1.00 94.75 92 PRO A N 1
ATOM 658 C CA . PRO A 1 92 ? -12.124 2.724 13.321 1.00 94.75 92 PRO A CA 1
ATOM 659 C C . PRO A 1 92 ? -12.270 1.213 13.558 1.00 94.75 92 PRO A C 1
ATOM 661 O O . PRO A 1 92 ? -11.334 0.444 13.355 1.00 94.75 92 PRO A O 1
ATOM 664 N N . LYS A 1 93 ? -13.450 0.766 14.002 1.00 93.81 93 LYS A N 1
ATOM 665 C CA . LYS A 1 93 ? -13.723 -0.640 14.346 1.00 93.81 93 LYS A CA 1
ATOM 666 C C . LYS A 1 93 ? -14.295 -1.458 13.185 1.00 93.81 93 LYS A C 1
ATOM 668 O O . LYS A 1 93 ? -14.547 -2.648 13.357 1.00 93.81 93 LYS A O 1
ATOM 673 N N . ARG A 1 94 ? -14.543 -0.830 12.034 1.00 94.88 94 ARG A N 1
ATOM 674 C CA . ARG A 1 94 ? -15.090 -1.501 10.853 1.00 94.88 94 ARG A CA 1
ATOM 675 C C . ARG A 1 94 ? -14.032 -2.396 10.191 1.00 94.88 94 ARG A C 1
ATOM 677 O O . ARG A 1 94 ? -12.863 -2.000 10.154 1.00 94.88 94 ARG A O 1
ATOM 684 N N . PRO A 1 95 ? -14.406 -3.585 9.680 1.00 95.88 95 PRO A N 1
ATOM 685 C CA . PRO A 1 95 ? -13.469 -4.455 8.968 1.00 95.88 95 PRO A CA 1
ATOM 686 C C . PRO A 1 95 ? -12.854 -3.750 7.755 1.00 95.88 95 PRO A C 1
ATOM 688 O O . PRO A 1 95 ? -11.645 -3.830 7.562 1.00 95.88 95 PRO A O 1
ATOM 691 N N . GLU A 1 96 ? -13.641 -2.942 7.044 1.00 97.38 96 GLU A N 1
ATOM 692 C CA . GLU A 1 96 ? -13.200 -2.178 5.876 1.00 97.38 96 GLU A CA 1
ATOM 693 C C . GLU A 1 96 ? -12.024 -1.233 6.196 1.00 97.38 96 GLU A C 1
ATOM 695 O O . GLU A 1 96 ? -11.085 -1.093 5.414 1.00 97.38 96 GLU A O 1
ATOM 700 N N . THR A 1 97 ? -12.019 -0.628 7.389 1.00 96.69 97 THR A N 1
ATOM 701 C CA . THR A 1 97 ? -10.917 0.229 7.861 1.00 96.69 97 THR A CA 1
ATOM 702 C C . THR A 1 97 ? -9.626 -0.562 8.043 1.00 96.69 97 THR A C 1
ATOM 704 O O . THR A 1 97 ? -8.549 -0.089 7.680 1.00 96.69 97 THR A O 1
ATOM 707 N N . ARG A 1 98 ? -9.720 -1.781 8.587 1.00 96.12 98 ARG A N 1
ATOM 708 C CA . ARG A 1 98 ? -8.559 -2.662 8.783 1.00 96.12 98 ARG A CA 1
ATOM 709 C C . ARG A 1 98 ? -8.022 -3.182 7.457 1.00 96.12 98 ARG A C 1
ATOM 711 O O . ARG A 1 98 ? -6.808 -3.242 7.288 1.00 96.12 98 ARG A O 1
ATOM 718 N N . GLU A 1 99 ? -8.909 -3.529 6.531 1.00 97.31 99 GLU A N 1
ATOM 719 C CA . GLU A 1 99 ? -8.534 -3.977 5.191 1.00 97.31 99 GLU A CA 1
ATOM 720 C C . GLU A 1 99 ? -7.831 -2.861 4.414 1.00 97.31 99 GLU A C 1
ATOM 722 O O . GLU A 1 99 ? -6.725 -3.068 3.920 1.00 97.31 99 GLU A O 1
ATOM 727 N N . ALA A 1 100 ? -8.386 -1.646 4.393 1.00 97.56 100 ALA A N 1
ATOM 728 C CA . ALA A 1 100 ? -7.729 -0.499 3.766 1.00 97.56 100 ALA A CA 1
ATOM 729 C C . ALA A 1 100 ? -6.367 -0.187 4.406 1.00 97.56 100 ALA A C 1
ATOM 731 O O . ALA A 1 100 ? -5.395 0.096 3.706 1.00 97.56 100 ALA A O 1
ATOM 732 N N . LEU A 1 101 ? -6.261 -0.275 5.736 1.00 97.38 101 LEU A N 1
ATOM 733 C CA . LEU A 1 101 ? -4.989 -0.065 6.423 1.00 97.38 101 LEU A CA 1
ATOM 734 C C . LEU A 1 101 ? -3.952 -1.136 6.042 1.00 97.38 101 LEU A C 1
ATOM 736 O O . LEU A 1 101 ? -2.771 -0.818 5.896 1.00 97.38 101 LEU A O 1
ATOM 740 N N . ALA A 1 102 ? -4.383 -2.381 5.828 1.00 97.50 102 ALA A N 1
ATOM 741 C CA . ALA A 1 102 ? -3.508 -3.442 5.340 1.00 97.50 102 ALA A CA 1
ATOM 742 C C . ALA A 1 102 ? -2.991 -3.155 3.922 1.00 97.50 102 ALA A C 1
ATOM 744 O O . ALA A 1 102 ? -1.793 -3.323 3.689 1.00 97.50 102 ALA A O 1
ATOM 745 N N . LEU A 1 103 ? -3.848 -2.655 3.022 1.00 97.50 103 LEU A N 1
ATOM 746 C CA . LEU A 1 103 ? -3.445 -2.224 1.675 1.00 97.50 103 LEU A CA 1
ATOM 747 C C . LEU A 1 103 ? -2.411 -1.091 1.729 1.00 97.50 103 LEU A C 1
ATOM 749 O O . LEU A 1 103 ? -1.394 -1.137 1.037 1.00 97.50 103 LEU A O 1
ATOM 753 N N . TYR A 1 104 ? -2.632 -0.099 2.594 1.00 96.94 104 TYR A N 1
ATOM 754 C CA . TYR A 1 104 ? -1.695 1.010 2.782 1.00 96.94 104 TYR A CA 1
ATOM 755 C C . TYR A 1 104 ? -0.343 0.536 3.330 1.00 96.94 104 TYR A C 1
ATOM 757 O O . TYR A 1 104 ? 0.709 0.939 2.834 1.00 96.94 104 TYR A O 1
ATOM 765 N N . ALA A 1 105 ? -0.354 -0.361 4.318 1.00 97.25 105 ALA A N 1
ATOM 766 C CA . ALA A 1 105 ? 0.868 -0.946 4.858 1.00 97.25 105 ALA A CA 1
ATOM 767 C C . ALA A 1 105 ? 1.635 -1.764 3.810 1.00 97.25 105 ALA A C 1
ATOM 769 O O . ALA A 1 105 ? 2.863 -1.704 3.780 1.00 97.25 105 ALA A O 1
ATOM 770 N N . ASP A 1 106 ? 0.937 -2.494 2.939 1.00 95.81 106 ASP A N 1
ATOM 771 C CA . ASP A 1 106 ? 1.564 -3.211 1.827 1.00 95.81 106 ASP A CA 1
ATOM 772 C C . ASP A 1 106 ? 2.244 -2.272 0.834 1.00 95.81 106 ASP A C 1
ATOM 774 O O . ASP A 1 106 ? 3.399 -2.500 0.466 1.00 95.81 106 ASP A O 1
ATOM 778 N N . ALA A 1 107 ? 1.571 -1.182 0.460 1.00 92.81 107 ALA A N 1
ATOM 779 C CA . ALA A 1 107 ? 2.148 -0.158 -0.404 1.00 92.81 107 ALA A CA 1
ATOM 780 C C . ALA A 1 107 ? 3.388 0.492 0.236 1.00 92.81 107 ALA A C 1
ATOM 782 O O . ALA A 1 107 ? 4.418 0.641 -0.424 1.00 92.81 107 ALA A O 1
ATOM 783 N N . ALA A 1 108 ? 3.331 0.810 1.534 1.00 94.44 108 ALA A N 1
ATOM 784 C CA . ALA A 1 108 ? 4.457 1.381 2.269 1.00 94.44 108 ALA A CA 1
ATOM 785 C C . ALA A 1 108 ? 5.670 0.436 2.300 1.00 94.44 108 ALA A C 1
ATOM 787 O O . ALA A 1 108 ? 6.795 0.869 2.052 1.00 94.44 108 ALA A O 1
ATOM 788 N N . VAL A 1 109 ? 5.449 -0.860 2.552 1.00 95.62 109 VAL A N 1
ATOM 789 C CA . VAL A 1 109 ? 6.512 -1.880 2.547 1.00 95.62 109 VAL A CA 1
ATOM 790 C C . VAL A 1 109 ? 7.119 -2.045 1.155 1.00 95.62 109 VAL A C 1
ATOM 792 O O . VAL A 1 109 ? 8.343 -2.093 1.029 1.00 95.62 109 VAL A O 1
ATOM 795 N N . ALA A 1 110 ? 6.295 -2.111 0.107 1.00 91.25 110 ALA A N 1
ATOM 796 C CA . ALA A 1 110 ? 6.779 -2.232 -1.266 1.00 91.25 110 ALA A CA 1
ATOM 797 C C . ALA A 1 110 ? 7.613 -1.011 -1.689 1.00 91.25 110 ALA A C 1
ATOM 799 O O . ALA A 1 110 ? 8.710 -1.171 -2.225 1.00 91.25 110 ALA A O 1
ATOM 800 N N . ASN A 1 111 ? 7.135 0.200 -1.386 1.00 89.25 111 ASN A N 1
ATOM 801 C CA . ASN A 1 111 ? 7.856 1.437 -1.677 1.00 89.25 111 ASN A CA 1
ATOM 802 C C . ASN A 1 111 ? 9.183 1.522 -0.909 1.00 89.25 111 ASN A C 1
ATOM 804 O O . ASN A 1 111 ? 10.208 1.892 -1.476 1.00 89.25 111 ASN A O 1
ATOM 808 N N . ALA A 1 112 ? 9.185 1.134 0.368 1.00 91.38 112 ALA A N 1
ATOM 809 C CA . ALA A 1 112 ? 10.398 1.124 1.173 1.00 91.38 112 ALA A CA 1
ATOM 810 C C . ALA A 1 112 ? 11.464 0.184 0.600 1.00 91.38 112 ALA A C 1
ATOM 812 O O . ALA A 1 112 ? 12.614 0.592 0.466 1.00 91.38 112 ALA A O 1
ATOM 813 N N . ARG A 1 113 ? 11.084 -1.037 0.199 1.00 90.56 113 ARG A N 1
ATOM 814 C CA . ARG A 1 113 ? 12.003 -1.982 -0.459 1.00 90.56 113 ARG A CA 1
ATOM 815 C C . ARG A 1 113 ? 12.594 -1.390 -1.729 1.00 90.56 113 ARG A C 1
ATOM 817 O O . ARG A 1 113 ? 13.806 -1.354 -1.877 1.00 90.56 113 ARG A O 1
ATOM 824 N N . PHE A 1 114 ? 11.744 -0.838 -2.593 1.00 86.75 114 PHE A N 1
ATOM 825 C CA . PHE A 1 114 ? 12.189 -0.208 -3.832 1.00 86.75 114 PHE A CA 1
ATOM 826 C C . PHE A 1 114 ? 13.210 0.915 -3.597 1.00 86.75 114 PHE A C 1
ATOM 828 O O . PHE A 1 114 ? 14.213 0.999 -4.309 1.00 86.75 114 PHE A O 1
ATOM 835 N N . LEU A 1 115 ? 12.968 1.773 -2.601 1.00 86.75 115 LEU A N 1
ATOM 836 C CA . LEU A 1 115 ? 13.883 2.856 -2.249 1.00 86.75 115 LEU A CA 1
ATOM 837 C C . LEU A 1 115 ? 15.202 2.319 -1.686 1.00 86.75 115 LEU A C 1
ATOM 839 O O . LEU A 1 115 ? 16.261 2.765 -2.118 1.00 86.75 115 LEU A O 1
ATOM 843 N N . LEU A 1 116 ? 15.156 1.353 -0.769 1.00 86.06 116 LEU A N 1
ATOM 844 C CA . LEU A 1 116 ? 16.357 0.786 -0.150 1.00 86.06 116 LEU A CA 1
ATOM 845 C C . LEU A 1 116 ? 17.217 0.010 -1.162 1.00 86.06 116 LEU A C 1
ATOM 847 O O . LEU A 1 116 ? 18.429 0.214 -1.204 1.00 86.06 116 LEU A O 1
ATOM 851 N N . ASP A 1 117 ? 16.601 -0.787 -2.038 1.00 86.00 117 ASP A N 1
ATOM 852 C CA . ASP A 1 117 ? 17.299 -1.585 -3.057 1.00 86.00 117 ASP A CA 1
ATOM 853 C C . ASP A 1 117 ? 18.029 -0.714 -4.091 1.00 86.00 117 ASP A C 1
ATOM 855 O O . ASP A 1 117 ? 19.052 -1.114 -4.650 1.00 86.00 117 ASP A O 1
ATOM 859 N N . ARG A 1 118 ? 17.522 0.497 -4.354 1.00 83.56 118 ARG A N 1
ATOM 860 C CA . ARG A 1 118 ? 18.117 1.446 -5.310 1.00 83.56 118 ARG A CA 1
ATOM 861 C C . ARG A 1 118 ? 19.055 2.468 -4.670 1.00 83.56 118 ARG A C 1
ATOM 863 O O . ARG A 1 118 ? 19.484 3.395 -5.353 1.00 83.56 118 ARG A O 1
ATOM 870 N N . GLY A 1 119 ? 19.377 2.315 -3.384 1.00 75.44 119 GLY A N 1
ATOM 871 C CA . GLY A 1 119 ? 20.212 3.273 -2.655 1.00 75.44 119 GLY A CA 1
ATOM 872 C C . GLY A 1 119 ? 19.551 4.646 -2.483 1.00 75.44 119 GLY A C 1
ATOM 873 O O . GLY A 1 119 ? 20.243 5.660 -2.395 1.00 75.44 119 GLY A O 1
ATOM 874 N N . GLY A 1 120 ? 18.218 4.687 -2.484 1.00 75.44 120 GLY A N 1
ATOM 875 C CA . GLY A 1 120 ? 17.423 5.875 -2.201 1.00 75.44 120 GLY A CA 1
ATOM 876 C C . GLY A 1 120 ? 17.500 6.299 -0.733 1.00 75.44 120 GLY A C 1
ATOM 877 O O . GLY A 1 120 ? 18.082 5.624 0.117 1.00 75.44 120 GLY A O 1
ATOM 878 N N . ASP A 1 121 ? 16.898 7.447 -0.423 1.00 79.19 121 ASP A N 1
ATOM 879 C CA . ASP A 1 121 ? 16.905 7.990 0.934 1.00 79.19 121 ASP A CA 1
ATOM 880 C C . ASP A 1 121 ? 16.059 7.117 1.879 1.00 79.19 121 ASP A C 1
ATOM 882 O O . ASP A 1 121 ? 14.828 7.083 1.801 1.00 79.19 121 ASP A O 1
ATOM 886 N N . ALA A 1 122 ? 16.723 6.443 2.821 1.00 79.44 122 ALA A N 1
ATOM 887 C CA . ALA A 1 122 ? 16.075 5.636 3.851 1.00 79.44 122 ALA A CA 1
ATOM 888 C C . ALA A 1 122 ? 15.053 6.436 4.685 1.00 79.44 122 ALA A C 1
ATOM 890 O O . ALA A 1 122 ? 14.084 5.866 5.188 1.00 79.44 122 ALA A O 1
ATOM 891 N N . ARG A 1 123 ? 15.202 7.766 4.797 1.00 82.56 123 ARG A N 1
ATOM 892 C CA . ARG A 1 123 ? 14.214 8.626 5.469 1.00 82.56 123 ARG A CA 1
ATOM 893 C C . ARG A 1 123 ? 12.900 8.695 4.700 1.00 82.56 123 ARG A C 1
ATOM 895 O O . ARG A 1 123 ? 11.844 8.644 5.324 1.00 82.56 123 ARG A O 1
ATOM 902 N N . GLN A 1 124 ? 12.962 8.747 3.369 1.00 85.38 124 GLN A N 1
ATOM 903 C CA . GLN A 1 124 ? 11.772 8.731 2.511 1.00 85.38 124 GLN A CA 1
ATOM 904 C C . GLN A 1 124 ? 11.051 7.380 2.582 1.00 85.38 124 GLN A C 1
ATOM 906 O O . GLN A 1 124 ? 9.824 7.331 2.537 1.00 85.38 124 GLN A O 1
ATOM 911 N N . ALA A 1 125 ? 11.795 6.284 2.762 1.00 87.31 125 ALA A N 1
ATOM 912 C CA . ALA A 1 125 ? 11.214 4.967 3.012 1.00 87.31 125 ALA A CA 1
ATOM 913 C C . ALA A 1 125 ? 10.539 4.877 4.394 1.00 87.31 125 ALA A C 1
ATOM 915 O O . ALA A 1 125 ? 9.499 4.235 4.541 1.00 87.31 125 ALA A O 1
ATOM 916 N N . LEU A 1 126 ? 11.108 5.526 5.415 1.00 92.38 126 LEU A N 1
ATOM 917 C CA . LEU A 1 126 ? 10.671 5.387 6.805 1.00 92.38 126 LEU A CA 1
ATOM 918 C C . LEU A 1 126 ? 9.348 6.101 7.126 1.00 92.38 126 LEU A C 1
ATOM 920 O O . LEU A 1 126 ? 8.593 5.635 7.986 1.00 92.38 126 LEU A O 1
ATOM 924 N N . GLU A 1 127 ? 9.058 7.225 6.471 1.00 92.06 127 GLU A N 1
ATOM 925 C CA . GLU A 1 127 ? 7.855 8.023 6.735 1.00 92.06 127 GLU A CA 1
ATOM 926 C C . GLU A 1 127 ? 6.540 7.239 6.538 1.00 92.06 127 GLU A C 1
ATOM 928 O O . GLU A 1 127 ? 5.775 7.127 7.509 1.00 92.06 127 GLU A O 1
ATOM 933 N N . PRO A 1 128 ? 6.260 6.637 5.362 1.00 92.56 128 PRO A N 1
ATOM 934 C CA . PRO A 1 128 ? 5.015 5.901 5.148 1.00 92.56 128 PRO A CA 1
ATOM 935 C C . PRO A 1 128 ? 4.910 4.659 6.044 1.00 92.56 128 PRO A C 1
ATOM 937 O O . PRO A 1 128 ? 3.823 4.358 6.544 1.00 92.56 128 PRO A O 1
ATOM 940 N N . LEU A 1 129 ? 6.035 3.988 6.330 1.00 96.19 129 LEU A N 1
ATOM 941 C CA . LEU A 1 129 ? 6.088 2.853 7.258 1.00 96.19 129 LEU A CA 1
ATOM 942 C C . LEU A 1 129 ? 5.670 3.271 8.673 1.00 96.19 129 LEU A C 1
ATOM 944 O O . LEU A 1 129 ? 4.811 2.643 9.289 1.00 96.19 129 LEU A O 1
ATOM 948 N N . THR A 1 130 ? 6.224 4.378 9.168 1.00 95.25 130 THR A N 1
ATOM 949 C CA . THR A 1 130 ? 5.919 4.895 10.510 1.00 95.25 130 THR A CA 1
ATOM 950 C C . THR A 1 130 ? 4.481 5.413 10.598 1.00 95.25 130 THR A C 1
ATOM 952 O O . THR A 1 130 ? 3.828 5.282 11.634 1.00 95.25 130 THR A O 1
ATOM 955 N N . ALA A 1 131 ? 3.948 6.003 9.524 1.00 94.50 131 ALA A N 1
ATOM 956 C CA . ALA A 1 131 ? 2.538 6.378 9.451 1.00 94.50 131 ALA A CA 1
ATOM 957 C C . ALA A 1 131 ? 1.616 5.149 9.564 1.00 94.50 131 ALA A C 1
ATOM 959 O O . ALA A 1 131 ? 0.665 5.180 10.347 1.00 94.50 131 ALA A O 1
ATOM 960 N N . ALA A 1 132 ? 1.937 4.054 8.867 1.00 96.31 132 ALA A N 1
ATOM 961 C CA . ALA A 1 132 ? 1.179 2.809 8.959 1.00 96.31 132 ALA A CA 1
ATOM 962 C C . ALA A 1 132 ? 1.251 2.199 10.371 1.00 96.31 132 ALA A C 1
ATOM 964 O O . ALA A 1 132 ? 0.213 1.877 10.947 1.00 96.31 132 ALA A O 1
ATOM 965 N N . GLU A 1 133 ? 2.444 2.103 10.974 1.00 96.94 133 GLU A N 1
ATOM 966 C CA . GLU A 1 133 ? 2.613 1.593 12.348 1.00 96.94 133 GLU A CA 1
ATOM 967 C C . GLU A 1 133 ? 1.783 2.395 13.360 1.00 96.94 133 GLU A C 1
ATOM 969 O O . GLU A 1 133 ? 1.087 1.818 14.198 1.00 96.94 133 GLU A O 1
ATOM 974 N N . ARG A 1 134 ? 1.804 3.732 13.258 1.00 95.94 134 ARG A N 1
ATOM 975 C CA . ARG A 1 134 ? 0.998 4.609 14.119 1.00 95.94 134 ARG A CA 1
ATOM 976 C C . ARG A 1 134 ? -0.497 4.353 13.963 1.00 95.94 134 ARG A C 1
ATOM 978 O O . ARG A 1 134 ? -1.195 4.330 14.972 1.00 95.94 134 ARG A O 1
ATOM 985 N N . ALA A 1 135 ? -0.980 4.129 12.743 1.00 95.19 135 ALA A N 1
ATOM 986 C CA . ALA A 1 135 ? -2.386 3.815 12.507 1.00 95.19 135 ALA A CA 1
ATOM 987 C C . ALA A 1 135 ? -2.794 2.463 13.127 1.00 95.19 135 ALA A C 1
ATOM 989 O O . ALA A 1 135 ? -3.829 2.396 13.786 1.00 95.19 135 ALA A O 1
ATOM 990 N N . TYR A 1 136 ? -1.968 1.414 13.011 1.00 96.62 136 TYR A N 1
ATOM 991 C CA . TYR A 1 136 ? -2.222 0.131 13.693 1.00 96.62 136 TYR A CA 1
ATOM 992 C C . TYR A 1 136 ? -2.275 0.299 15.218 1.00 96.62 136 TYR A C 1
ATOM 994 O O . TYR A 1 136 ? -3.224 -0.155 15.862 1.00 96.62 136 TYR A O 1
ATOM 1002 N N . ASN A 1 137 ? -1.308 1.026 15.784 1.00 95.56 137 ASN A N 1
ATOM 1003 C CA . ASN A 1 137 ? -1.257 1.303 17.219 1.00 95.56 137 ASN A CA 1
ATOM 1004 C C . ASN A 1 137 ? -2.472 2.115 17.700 1.00 95.56 137 ASN A C 1
ATOM 1006 O O . ASN A 1 137 ? -3.050 1.790 18.734 1.00 95.56 137 ASN A O 1
ATOM 1010 N N . ALA A 1 138 ? -2.902 3.132 16.943 1.00 93.19 138 ALA A N 1
ATOM 1011 C CA . ALA A 1 138 ? -4.068 3.954 17.277 1.00 93.19 138 ALA A CA 1
ATOM 1012 C C . ALA A 1 138 ? -5.380 3.150 17.280 1.00 93.19 138 ALA A C 1
ATOM 1014 O O . ALA A 1 138 ? -6.276 3.417 18.077 1.00 93.19 138 ALA A O 1
ATOM 1015 N N . LEU A 1 139 ? -5.479 2.138 16.417 1.00 92.19 139 LEU A N 1
ATOM 1016 C CA . LEU A 1 139 ? -6.609 1.210 16.374 1.00 92.19 139 LEU A CA 1
ATOM 1017 C C . LEU A 1 139 ? -6.526 0.095 17.434 1.00 92.19 139 LEU A C 1
ATOM 1019 O O . LEU A 1 139 ? -7.450 -0.716 17.531 1.00 92.19 139 LEU A O 1
ATOM 1023 N N . GLY A 1 140 ? -5.438 0.030 18.211 1.00 93.50 140 GLY A N 1
ATOM 1024 C CA . GLY A 1 140 ? -5.213 -1.008 19.217 1.00 93.50 140 GLY A CA 1
ATOM 1025 C C . GLY A 1 140 ? -5.083 -2.413 18.624 1.00 93.50 140 GLY A C 1
ATOM 1026 O O . GLY A 1 140 ? -5.429 -3.391 19.286 1.00 93.50 140 GLY A O 1
ATOM 1027 N N . VAL A 1 141 ? -4.639 -2.525 17.368 1.00 92.62 141 VAL A N 1
ATOM 1028 C CA . VAL A 1 141 ? -4.431 -3.808 16.683 1.00 92.62 141 VAL A CA 1
ATOM 1029 C C . VAL A 1 141 ? -2.939 -4.093 16.490 1.00 92.62 141 VAL A C 1
ATOM 1031 O O . VAL A 1 141 ? -2.154 -3.155 16.339 1.00 92.62 141 VAL A O 1
ATOM 1034 N N . PRO A 1 142 ? -2.521 -5.373 16.464 1.00 95.00 142 PRO A N 1
ATOM 1035 C CA . PRO A 1 142 ? -1.121 -5.721 16.258 1.00 95.00 142 PRO A CA 1
ATOM 1036 C C . PRO A 1 142 ? -0.577 -5.187 14.930 1.00 95.00 142 PRO A C 1
ATOM 1038 O O . PRO A 1 142 ? -1.203 -5.350 13.880 1.00 95.00 142 PRO A O 1
ATOM 1041 N N . VAL A 1 143 ? 0.620 -4.601 14.976 1.00 96.19 143 VAL A N 1
ATOM 1042 C CA . VAL A 1 143 ? 1.370 -4.209 13.778 1.00 96.19 143 VAL A CA 1
ATOM 1043 C C . VAL A 1 143 ? 1.781 -5.477 13.012 1.00 96.19 143 VAL A C 1
ATOM 1045 O O . VAL A 1 143 ? 2.381 -6.375 13.609 1.00 96.19 143 VAL A O 1
ATOM 1048 N N . PRO A 1 144 ? 1.511 -5.582 11.697 1.00 96.56 144 PRO A N 1
ATOM 1049 C CA . PRO A 1 144 ? 1.940 -6.728 10.904 1.00 96.56 144 PRO A CA 1
ATOM 1050 C C . PRO A 1 144 ? 3.464 -6.909 10.929 1.00 96.56 144 PRO A C 1
ATOM 1052 O O . PRO A 1 144 ? 4.208 -5.957 10.697 1.00 96.56 144 PRO A O 1
ATOM 1055 N N . ALA A 1 145 ? 3.940 -8.144 11.115 1.00 95.31 145 ALA A N 1
ATOM 1056 C CA . ALA A 1 145 ? 5.374 -8.452 11.212 1.00 95.31 145 ALA A CA 1
ATOM 1057 C C . ALA A 1 145 ? 6.190 -7.938 10.010 1.00 95.31 145 ALA A C 1
ATOM 1059 O O . ALA A 1 145 ? 7.284 -7.410 10.184 1.00 95.31 145 ALA A O 1
ATOM 1060 N N . ARG A 1 146 ? 5.633 -8.026 8.794 1.00 95.25 146 ARG A N 1
ATOM 1061 C CA . ARG A 1 146 ? 6.255 -7.494 7.568 1.00 95.25 146 ARG A CA 1
ATOM 1062 C C . ARG A 1 146 ? 6.485 -5.978 7.618 1.00 95.25 146 ARG A C 1
ATOM 1064 O O . ARG A 1 146 ? 7.515 -5.509 7.147 1.00 95.25 146 ARG A O 1
ATOM 1071 N N . LEU A 1 147 ? 5.543 -5.232 8.199 1.00 96.81 147 LEU A N 1
ATOM 1072 C CA . LEU A 1 147 ? 5.622 -3.780 8.339 1.00 96.81 147 LEU A CA 1
ATOM 1073 C C . LEU A 1 147 ? 6.671 -3.417 9.391 1.00 96.81 147 LEU A C 1
ATOM 1075 O O . LEU A 1 147 ? 7.551 -2.606 9.118 1.00 96.81 147 LEU A O 1
ATOM 1079 N N . ALA A 1 148 ? 6.626 -4.087 10.545 1.00 95.50 148 ALA A N 1
ATOM 1080 C CA . ALA A 1 148 ? 7.607 -3.898 11.610 1.00 95.50 148 ALA A CA 1
ATOM 1081 C C . ALA A 1 148 ? 9.039 -4.210 11.137 1.00 95.50 148 ALA A C 1
ATOM 1083 O O . ALA A 1 148 ? 9.970 -3.462 11.433 1.00 95.50 148 ALA A O 1
ATOM 1084 N N . ALA A 1 149 ? 9.220 -5.283 10.359 1.00 94.56 149 ALA A N 1
ATOM 1085 C CA . ALA A 1 149 ? 10.511 -5.651 9.787 1.00 94.56 149 ALA A CA 1
ATOM 1086 C C . ALA A 1 149 ? 11.034 -4.586 8.810 1.00 94.56 149 ALA A C 1
ATOM 1088 O O . ALA A 1 149 ? 12.176 -4.153 8.945 1.00 94.56 149 ALA A O 1
ATOM 1089 N N . ALA A 1 150 ? 10.192 -4.112 7.884 1.00 93.81 150 ALA A N 1
ATOM 1090 C CA . ALA A 1 150 ? 10.576 -3.065 6.936 1.00 93.81 150 ALA A CA 1
ATOM 1091 C C . ALA A 1 150 ? 10.926 -1.745 7.648 1.00 93.81 150 ALA A C 1
ATOM 1093 O O . ALA A 1 150 ? 11.893 -1.077 7.290 1.00 93.81 150 ALA A O 1
ATOM 1094 N N . ALA A 1 151 ? 10.181 -1.380 8.697 1.00 93.44 151 ALA A N 1
ATOM 1095 C CA . ALA A 1 151 ? 10.466 -0.191 9.495 1.00 93.44 151 ALA A CA 1
ATOM 1096 C C . ALA A 1 151 ? 11.774 -0.321 10.287 1.00 93.44 151 ALA A C 1
ATOM 1098 O O . ALA A 1 151 ? 12.540 0.637 10.376 1.00 93.44 151 ALA A O 1
ATOM 1099 N N . ALA A 1 152 ? 12.060 -1.498 10.849 1.00 92.62 152 ALA A N 1
ATOM 1100 C CA . ALA A 1 152 ? 13.329 -1.768 11.521 1.00 92.62 152 ALA A CA 1
ATOM 1101 C C . ALA A 1 152 ? 14.519 -1.701 10.552 1.00 92.62 152 ALA A C 1
ATOM 1103 O O . ALA A 1 152 ? 15.563 -1.152 10.900 1.00 92.62 152 ALA A O 1
ATOM 1104 N N . GLU A 1 153 ? 14.350 -2.216 9.335 1.00 90.06 153 GLU A N 1
ATOM 1105 C CA . GLU A 1 153 ? 15.355 -2.142 8.279 1.00 90.06 153 GLU A CA 1
ATOM 1106 C C . GLU A 1 153 ? 15.629 -0.695 7.853 1.00 90.06 153 GLU A C 1
ATOM 1108 O O . GLU A 1 153 ? 16.779 -0.265 7.885 1.00 90.06 153 GLU A O 1
ATOM 1113 N N . ALA A 1 154 ? 14.585 0.091 7.573 1.00 89.62 154 ALA A N 1
ATOM 1114 C CA . ALA A 1 154 ? 14.720 1.499 7.192 1.00 89.62 154 ALA A CA 1
ATOM 1115 C C . ALA A 1 154 ? 15.324 2.389 8.303 1.00 89.62 154 ALA A C 1
ATOM 1117 O O . ALA A 1 154 ? 15.889 3.442 8.015 1.00 89.62 154 ALA A O 1
ATOM 1118 N N . ARG A 1 155 ? 15.228 1.980 9.578 1.00 91.62 155 ARG A N 1
ATOM 1119 C CA . ARG A 1 155 ? 15.864 2.663 10.725 1.00 91.62 155 ARG A CA 1
ATOM 1120 C C . ARG A 1 155 ? 17.337 2.308 10.905 1.00 91.62 155 ARG A C 1
ATOM 1122 O O . ARG A 1 155 ? 18.020 2.969 11.690 1.00 91.62 155 ARG A O 1
ATOM 1129 N N . ARG A 1 156 ? 17.827 1.247 10.257 1.00 86.00 156 ARG A N 1
ATOM 1130 C CA . ARG A 1 156 ? 19.207 0.799 10.439 1.00 86.00 156 ARG A CA 1
ATOM 1131 C C . ARG A 1 156 ? 20.154 1.866 9.869 1.00 86.00 156 ARG A C 1
ATOM 1133 O O . ARG A 1 156 ? 19.957 2.305 8.737 1.00 86.00 156 ARG A O 1
ATOM 1140 N N . PRO A 1 157 ? 21.181 2.300 10.621 1.00 75.25 157 PRO A N 1
ATOM 1141 C CA . PRO A 1 157 ? 22.180 3.209 10.076 1.00 75.25 157 PRO A CA 1
ATOM 1142 C C . PRO A 1 157 ? 22.882 2.559 8.872 1.00 75.25 157 PRO A C 1
ATOM 1144 O O . PRO A 1 157 ? 23.050 1.333 8.867 1.00 75.25 157 PRO A O 1
ATOM 1147 N N . PRO A 1 158 ? 23.316 3.347 7.868 1.00 67.38 158 PRO A N 1
ATOM 1148 C CA . PRO A 1 158 ? 24.126 2.809 6.785 1.00 67.38 158 PRO A CA 1
ATOM 1149 C C . PRO A 1 158 ? 25.360 2.133 7.387 1.00 67.38 158 PRO A C 1
ATOM 1151 O O . PRO A 1 158 ? 25.940 2.642 8.352 1.00 67.38 158 PRO A O 1
ATOM 1154 N N . ALA A 1 159 ? 25.739 0.971 6.845 1.00 61.31 159 ALA A N 1
ATOM 1155 C CA . ALA A 1 159 ? 26.956 0.294 7.273 1.00 61.31 159 ALA A CA 1
ATOM 1156 C C . ALA A 1 159 ? 28.121 1.300 7.222 1.00 61.31 159 ALA A C 1
ATOM 1158 O O . ALA A 1 159 ? 28.179 2.092 6.273 1.00 61.31 159 ALA A O 1
ATOM 1159 N N . PRO A 1 160 ? 29.021 1.319 8.226 1.00 52.81 160 PRO A N 1
ATOM 1160 C CA . PRO A 1 160 ? 30.170 2.207 8.178 1.00 52.81 160 PRO A CA 1
ATOM 1161 C C . PRO A 1 160 ? 30.887 1.961 6.854 1.00 52.81 160 PRO A C 1
ATOM 1163 O O . PRO A 1 160 ? 31.191 0.811 6.523 1.00 52.81 160 PRO A O 1
ATOM 1166 N N . ALA A 1 161 ? 3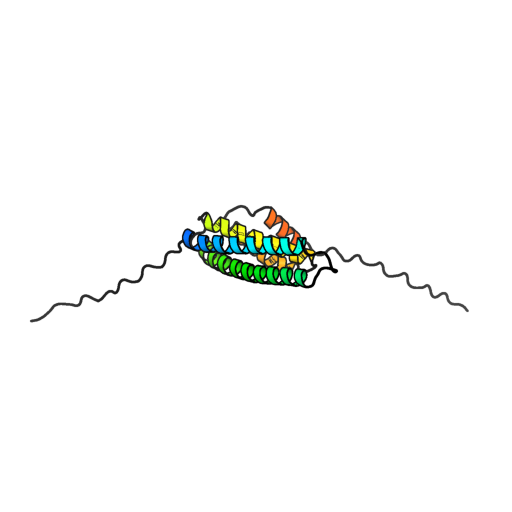1.097 3.029 6.078 1.00 53.75 161 ALA A N 1
ATOM 1167 C CA . ALA A 1 161 ? 31.890 2.949 4.863 1.00 53.75 161 ALA A CA 1
ATOM 1168 C C . ALA A 1 161 ? 33.189 2.232 5.229 1.00 53.75 161 ALA A C 1
ATOM 1170 O O . ALA A 1 161 ? 33.828 2.609 6.212 1.00 53.75 161 ALA A O 1
ATOM 1171 N N . ALA A 1 162 ? 33.534 1.168 4.501 1.00 49.34 162 ALA A N 1
ATOM 1172 C CA . ALA A 1 162 ? 34.801 0.490 4.703 1.00 49.34 162 ALA A CA 1
ATOM 1173 C C . ALA A 1 162 ? 35.891 1.554 4.563 1.00 49.34 162 ALA A C 1
ATOM 1175 O O . ALA A 1 162 ? 36.146 2.046 3.465 1.00 49.34 162 ALA A O 1
ATOM 1176 N N . THR A 1 163 ? 36.460 1.980 5.691 1.00 46.31 163 THR A N 1
ATOM 1177 C CA . THR A 1 163 ? 37.551 2.938 5.725 1.00 46.31 163 THR A CA 1
ATOM 1178 C C . THR A 1 163 ? 38.699 2.267 4.997 1.00 46.31 163 THR A C 1
ATOM 1180 O O . THR A 1 163 ? 39.405 1.442 5.576 1.00 46.31 163 THR A O 1
ATOM 1183 N N . SER A 1 164 ? 38.853 2.556 3.705 1.00 53.56 164 SER A N 1
ATOM 1184 C CA . SER A 1 164 ? 40.055 2.213 2.960 1.00 53.56 164 SER A CA 1
ATOM 1185 C C . SER A 1 164 ? 41.215 2.754 3.781 1.00 53.56 164 SER A C 1
ATOM 1187 O O . SER A 1 164 ? 41.328 3.967 3.977 1.00 53.56 164 SER A O 1
ATOM 1189 N N . ALA A 1 165 ? 42.002 1.840 4.351 1.00 56.50 165 ALA A N 1
ATOM 1190 C CA . ALA A 1 165 ? 43.152 2.184 5.163 1.00 56.50 165 ALA A CA 1
ATOM 1191 C C . ALA A 1 165 ? 44.000 3.211 4.393 1.00 56.50 165 ALA A C 1
ATOM 1193 O O . ALA A 1 165 ? 44.194 3.043 3.183 1.00 56.50 165 ALA A O 1
ATOM 1194 N N . PRO A 1 166 ? 44.474 4.291 5.041 1.00 54.81 166 PRO A N 1
ATOM 1195 C CA . PRO A 1 166 ? 45.284 5.286 4.360 1.00 54.81 166 PRO A CA 1
ATOM 1196 C C . PRO A 1 166 ? 46.490 4.589 3.729 1.00 54.81 166 PRO A C 1
ATOM 1198 O O . PRO A 1 166 ? 47.225 3.871 4.410 1.00 54.81 166 PRO A O 1
ATOM 1201 N N . ALA A 1 167 ? 46.660 4.779 2.418 1.00 63.72 167 ALA A N 1
ATOM 1202 C CA . ALA A 1 167 ? 47.771 4.207 1.673 1.00 63.72 167 ALA A CA 1
ATOM 1203 C C . ALA A 1 167 ? 49.098 4.535 2.388 1.00 63.72 167 ALA A C 1
ATOM 1205 O O . ALA A 1 167 ? 49.299 5.688 2.797 1.00 63.72 167 ALA A O 1
ATOM 1206 N N . PRO A 1 168 ? 50.005 3.556 2.570 1.00 63.50 168 PRO A N 1
ATOM 1207 C CA . PRO A 1 168 ? 51.268 3.793 3.251 1.00 63.50 168 PRO A CA 1
ATOM 1208 C C . PRO A 1 168 ? 52.051 4.879 2.507 1.00 63.50 168 PRO A C 1
ATOM 1210 O O . PRO A 1 168 ? 52.315 4.773 1.308 1.00 63.50 168 PRO A O 1
ATOM 1213 N N . ARG A 1 169 ? 52.400 5.955 3.223 1.00 62.41 169 ARG A N 1
ATOM 1214 C CA . ARG A 1 169 ? 53.184 7.069 2.675 1.00 62.41 169 ARG A CA 1
ATOM 1215 C C . ARG A 1 169 ? 54.516 6.541 2.123 1.00 62.41 169 ARG A C 1
ATOM 1217 O O . ARG A 1 169 ? 55.205 5.809 2.838 1.00 62.41 169 ARG A O 1
ATOM 1224 N N . PRO A 1 170 ? 54.927 6.927 0.901 1.00 60.91 170 PRO A N 1
ATOM 1225 C CA . PRO A 1 170 ? 56.204 6.500 0.356 1.00 60.91 170 PRO A CA 1
ATOM 1226 C C . PRO A 1 170 ? 57.347 7.061 1.206 1.00 60.91 170 PRO A C 1
ATOM 1228 O O . PRO A 1 170 ? 57.461 8.266 1.438 1.00 60.91 170 PRO A O 1
ATOM 1231 N N . ASN A 1 171 ? 58.190 6.152 1.686 1.00 59.59 171 ASN A N 1
ATOM 1232 C CA . ASN A 1 171 ? 59.357 6.437 2.504 1.00 59.59 171 ASN A CA 1
ATOM 1233 C C . ASN A 1 171 ? 60.391 7.210 1.662 1.00 59.59 171 ASN A C 1
ATOM 1235 O O . ASN A 1 171 ? 61.111 6.617 0.857 1.00 59.59 171 ASN A O 1
ATOM 1239 N N . ARG A 1 172 ? 60.456 8.541 1.815 1.00 55.16 172 ARG A N 1
ATOM 1240 C CA . ARG A 1 172 ? 61.530 9.372 1.247 1.00 55.16 172 ARG A CA 1
ATOM 1241 C C . ARG A 1 172 ? 62.834 9.042 1.975 1.00 55.16 172 ARG A C 1
ATOM 1243 O O . ARG A 1 172 ? 63.212 9.696 2.942 1.00 55.16 172 ARG A O 1
ATOM 1250 N N . ARG A 1 173 ? 63.540 8.017 1.497 1.00 60.22 173 ARG A N 1
ATOM 1251 C CA . ARG A 1 173 ? 64.946 7.818 1.846 1.00 60.22 173 ARG A CA 1
ATOM 1252 C C . ARG A 1 173 ? 65.770 8.901 1.159 1.00 60.22 173 ARG A C 1
ATOM 1254 O O . ARG A 1 173 ? 65.870 8.933 -0.064 1.00 60.22 173 ARG A O 1
ATOM 1261 N N . HIS A 1 174 ? 66.353 9.769 1.979 1.00 56.22 174 HIS A N 1
ATOM 1262 C CA . HIS A 1 174 ? 67.459 10.641 1.613 1.00 56.22 174 HIS A CA 1
ATOM 1263 C C . HIS A 1 174 ? 68.551 9.831 0.902 1.00 56.22 174 HIS A C 1
ATOM 1265 O O . HIS A 1 174 ? 69.103 8.890 1.477 1.00 56.22 174 HIS A O 1
ATOM 1271 N N . ARG A 1 175 ? 68.877 10.209 -0.336 1.00 52.25 175 ARG A N 1
ATOM 1272 C CA . ARG A 1 175 ? 70.199 9.944 -0.904 1.00 52.25 175 ARG A CA 1
ATOM 1273 C C . ARG A 1 175 ? 71.033 11.209 -0.742 1.00 52.25 175 ARG A C 1
ATOM 1275 O O . ARG A 1 175 ? 70.544 12.303 -1.010 1.00 52.25 175 ARG A O 1
ATOM 1282 N N . ARG A 1 176 ? 72.217 10.982 -0.180 1.00 60.69 176 ARG A N 1
ATOM 1283 C CA . ARG A 1 176 ? 73.309 11.930 0.023 1.00 60.69 176 ARG A CA 1
ATOM 1284 C C . ARG A 1 176 ? 73.829 12.456 -1.305 1.00 60.69 176 ARG A C 1
ATOM 1286 O O . ARG A 1 176 ? 73.730 11.689 -2.289 1.00 60.69 176 ARG A O 1
#

Sequence (176 aa):
MLVLAAACGGRPEPAPVRFDAAAEFAKVAAVHARFASARDRLERAQSQAPGPSGSPGDAALVREAAAAYDAAFARDQIVLAAFLNQALNLAPKRPETREALALYADAAVANARFLLDRGGDARQALEPLTAAERAYNALGVPVPARLAAAAAEARRPPAPAATSAPAPRPNRRHRR